Protein AF-A0A9W5QW08-F1 (afdb_monomer_lite)

Foldseek 3Di:
DALVVVLVVCLVLLLVLLCVLQVHLVSCQVLQVLLVHGSVVLSVQLSVLSSVCSNVDDPVCVVCSSVVSSVVSNVSSVVVSVVSNDDDD

Structure (mmCIF, N/CA/C/O backbone):
data_AF-A0A9W5QW08-F1
#
_entry.id   AF-A0A9W5QW08-F1
#
loop_
_atom_site.group_PDB
_atom_site.id
_atom_site.type_symbol
_atom_site.label_atom_id
_atom_site.label_alt_id
_atom_site.label_comp_id
_atom_site.label_asym_id
_atom_site.label_entity_id
_atom_site.label_seq_id
_atom_site.pdbx_PDB_ins_code
_atom_site.Cartn_x
_atom_site.Cartn_y
_atom_site.Cartn_z
_atom_site.occupancy
_atom_site.B_iso_or_equiv
_atom_site.auth_seq_id
_atom_site.auth_comp_id
_atom_site.auth_asym_id
_atom_site.auth_atom_id
_atom_site.pdbx_PDB_model_num
ATOM 1 N N . MET A 1 1 ? -13.029 5.571 17.418 1.00 83.38 1 MET A N 1
ATOM 2 C CA . MET A 1 1 ? -12.021 5.712 16.362 1.00 83.38 1 MET A CA 1
ATOM 3 C C . MET A 1 1 ? -12.764 5.922 15.064 1.00 83.38 1 MET A C 1
ATOM 5 O O . MET A 1 1 ? -13.584 5.074 14.722 1.00 83.38 1 MET A O 1
ATOM 9 N N . THR A 1 2 ? -12.575 7.068 14.423 1.00 92.94 2 THR A N 1
ATOM 10 C CA . THR A 1 2 ? -13.136 7.333 13.093 1.00 92.94 2 THR A CA 1
ATOM 11 C C . THR A 1 2 ? -12.272 6.681 12.009 1.00 92.94 2 THR A C 1
ATOM 13 O O . THR A 1 2 ? -11.168 6.201 12.289 1.00 92.94 2 THR A O 1
ATOM 16 N N . ALA A 1 3 ? -12.767 6.645 10.771 1.00 94.06 3 ALA A N 1
ATOM 17 C CA . ALA A 1 3 ? -11.999 6.124 9.643 1.00 94.06 3 ALA A CA 1
ATOM 18 C C . ALA A 1 3 ? -10.742 6.972 9.379 1.00 94.06 3 ALA A C 1
ATOM 20 O O . ALA A 1 3 ? -9.687 6.421 9.081 1.00 94.06 3 ALA A O 1
A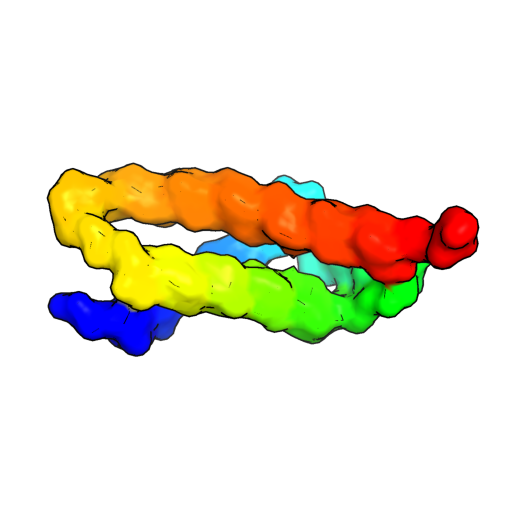TOM 21 N N . GLU A 1 4 ? -10.834 8.293 9.555 1.00 96.56 4 GLU A N 1
ATOM 22 C CA . GLU A 1 4 ? -9.721 9.240 9.437 1.00 96.56 4 GLU A CA 1
ATOM 23 C C . GLU A 1 4 ? -8.649 8.990 10.497 1.00 96.56 4 GLU A C 1
ATOM 25 O O . GLU A 1 4 ? -7.470 8.897 10.162 1.00 96.56 4 GLU A O 1
ATOM 30 N N . GLU A 1 5 ? -9.047 8.826 11.763 1.00 95.88 5 GLU A N 1
ATOM 31 C CA . GLU A 1 5 ? -8.115 8.519 12.855 1.00 95.88 5 GLU A CA 1
ATOM 32 C C . GLU A 1 5 ? -7.382 7.198 12.597 1.00 95.88 5 GLU A C 1
ATOM 34 O O . GLU A 1 5 ? -6.156 7.134 12.710 1.00 95.88 5 GLU A O 1
ATOM 39 N N . LEU A 1 6 ? -8.120 6.159 12.189 1.00 95.19 6 LEU A N 1
ATOM 40 C CA . LEU A 1 6 ? -7.540 4.859 11.862 1.00 95.19 6 LEU A CA 1
ATOM 41 C C . LEU A 1 6 ? -6.613 4.946 10.641 1.00 95.19 6 LEU A C 1
ATOM 43 O O . LEU A 1 6 ? -5.534 4.356 10.644 1.00 95.19 6 LEU A O 1
ATOM 47 N N . PHE A 1 7 ? -7.006 5.675 9.598 1.00 96.94 7 PHE A N 1
ATOM 48 C CA . PHE A 1 7 ? -6.190 5.841 8.399 1.00 96.94 7 PHE A CA 1
ATOM 49 C C . PHE A 1 7 ? -4.865 6.535 8.718 1.00 96.94 7 PHE A C 1
ATOM 51 O O . PHE A 1 7 ? -3.803 6.034 8.345 1.00 96.94 7 PHE A O 1
ATOM 58 N N . GLU A 1 8 ? -4.910 7.644 9.458 1.00 97.38 8 GLU A N 1
ATOM 59 C CA . GLU A 1 8 ? -3.711 8.369 9.878 1.00 97.38 8 GLU A CA 1
ATOM 60 C C . GLU A 1 8 ? -2.797 7.510 10.756 1.00 97.38 8 GLU A C 1
ATOM 62 O O . GLU A 1 8 ? -1.578 7.510 10.562 1.00 97.38 8 GLU A O 1
ATOM 67 N N . GLU A 1 9 ? -3.372 6.716 11.665 1.00 96.00 9 GLU A N 1
ATOM 68 C CA . GLU A 1 9 ? -2.617 5.776 12.493 1.00 96.00 9 GLU A CA 1
ATOM 69 C C . GLU A 1 9 ? -1.947 4.683 11.648 1.00 96.00 9 GLU A C 1
ATOM 71 O O . GLU A 1 9 ? -0.809 4.298 11.919 1.00 96.00 9 GLU A O 1
ATOM 76 N N . LYS A 1 10 ? -2.631 4.167 10.618 1.00 96.31 10 LYS A N 1
ATOM 77 C CA . LYS A 1 10 ? -2.181 3.001 9.842 1.00 96.31 10 LYS A CA 1
ATOM 78 C C . LYS A 1 10 ? -1.473 3.338 8.531 1.00 96.31 10 LYS A C 1
ATOM 80 O O . LYS A 1 10 ? -0.949 2.424 7.898 1.00 96.31 10 LYS A O 1
ATOM 85 N N . LYS A 1 11 ? -1.365 4.606 8.119 1.00 96.38 11 LYS A N 1
ATOM 86 C CA . LYS A 1 11 ? -0.749 4.998 6.830 1.00 96.38 11 LYS A CA 1
ATOM 87 C C . LYS A 1 11 ? 0.680 4.488 6.629 1.00 96.38 11 LYS A C 1
ATOM 89 O O . LYS A 1 11 ? 1.100 4.246 5.499 1.00 96.38 11 LYS A O 1
ATOM 94 N N . TYR A 1 12 ? 1.423 4.254 7.715 1.00 97.19 12 TYR A N 1
ATOM 95 C CA . TYR A 1 12 ? 2.761 3.655 7.658 1.00 97.19 12 TYR A CA 1
ATOM 96 C C . TYR A 1 12 ? 2.766 2.252 7.020 1.00 97.19 12 TYR A C 1
ATOM 98 O O . TYR A 1 12 ? 3.790 1.827 6.476 1.00 97.19 12 TYR A O 1
ATOM 106 N N . LEU A 1 13 ? 1.630 1.541 7.055 1.00 98.06 13 LEU A N 1
ATOM 107 C CA . LEU A 1 13 ? 1.459 0.236 6.422 1.00 98.06 13 LEU A CA 1
ATOM 108 C C . LEU A 1 13 ? 1.635 0.306 4.905 1.00 98.06 13 LEU A C 1
ATOM 110 O O . LEU A 1 13 ? 2.120 -0.661 4.334 1.00 98.06 13 LEU A O 1
ATOM 114 N N . VAL A 1 14 ? 1.333 1.438 4.260 1.00 98.25 14 VAL A N 1
ATOM 115 C CA . VAL A 1 14 ? 1.504 1.597 2.806 1.00 98.25 14 VAL A CA 1
ATOM 116 C C . VAL A 1 14 ? 2.975 1.457 2.426 1.00 98.25 14 VAL A C 1
ATOM 118 O O . VAL A 1 14 ? 3.353 0.573 1.659 1.00 98.25 14 VAL A O 1
ATOM 121 N N . ILE A 1 15 ? 3.848 2.235 3.064 1.00 97.88 15 ILE A N 1
ATOM 122 C CA . ILE A 1 15 ? 5.298 2.164 2.839 1.00 97.88 15 ILE A CA 1
ATOM 123 C C . ILE A 1 15 ? 5.863 0.796 3.246 1.00 97.88 15 ILE A C 1
ATOM 125 O O . ILE A 1 15 ? 6.762 0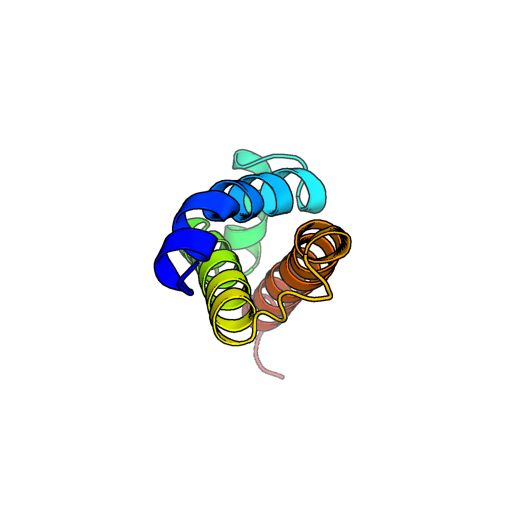.268 2.583 1.00 97.88 15 ILE A O 1
ATOM 129 N N . ALA A 1 16 ? 5.343 0.196 4.321 1.00 98.25 16 ALA A N 1
ATOM 130 C CA . ALA A 1 16 ? 5.734 -1.149 4.728 1.00 98.25 16 ALA A CA 1
ATOM 131 C C . ALA A 1 16 ? 5.343 -2.203 3.679 1.00 98.25 16 ALA A C 1
ATOM 133 O O . ALA A 1 16 ? 6.148 -3.084 3.373 1.00 98.25 16 ALA A O 1
ATOM 134 N N . ALA A 1 17 ? 4.144 -2.104 3.101 1.00 98.25 17 ALA A N 1
ATOM 135 C CA . ALA A 1 17 ? 3.661 -2.996 2.057 1.00 98.25 17 ALA A CA 1
ATOM 136 C C . ALA A 1 17 ? 4.523 -2.882 0.797 1.00 98.25 17 ALA A C 1
ATOM 138 O O . ALA A 1 17 ? 4.972 -3.913 0.298 1.00 98.25 17 ALA A O 1
ATOM 139 N N . VAL A 1 18 ? 4.849 -1.658 0.363 1.00 98.12 18 VAL A N 1
ATOM 140 C CA . VAL A 1 18 ? 5.744 -1.409 -0.780 1.00 98.12 18 VAL A CA 1
ATOM 141 C C . VAL A 1 18 ? 7.105 -2.074 -0.555 1.00 98.12 18 VAL A C 1
ATOM 143 O O . VAL A 1 18 ? 7.569 -2.851 -1.388 1.00 98.12 18 VAL A O 1
ATOM 146 N N . LYS A 1 19 ? 7.736 -1.842 0.604 1.00 98.12 19 LYS A N 1
ATOM 147 C CA . LYS A 1 19 ? 9.036 -2.454 0.931 1.00 98.12 19 LYS A CA 1
ATOM 148 C C . LYS A 1 19 ? 8.967 -3.979 0.984 1.00 98.12 19 LYS A C 1
ATOM 150 O O . LYS A 1 19 ? 9.868 -4.639 0.48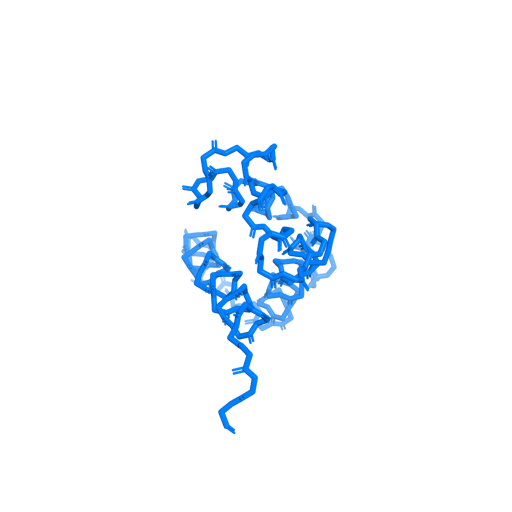0 1.00 98.12 19 LYS A O 1
ATOM 155 N N . GLN A 1 20 ? 7.921 -4.545 1.582 1.00 97.69 20 GLN A N 1
ATOM 156 C CA . GLN A 1 20 ? 7.781 -5.999 1.693 1.00 97.69 20 GLN A CA 1
ATOM 157 C C . GLN A 1 20 ? 7.476 -6.672 0.350 1.00 97.69 20 GLN A C 1
ATOM 159 O O . GLN A 1 20 ? 7.913 -7.799 0.146 1.00 97.69 20 GLN A O 1
ATOM 164 N N . GLN A 1 21 ? 6.725 -6.017 -0.538 1.00 97.81 21 GLN A N 1
ATOM 165 C CA . GLN A 1 21 ? 6.334 -6.583 -1.831 1.00 97.81 21 GLN A CA 1
ATOM 166 C C . GLN A 1 21 ? 7.425 -6.420 -2.889 1.00 97.81 21 GLN A C 1
ATOM 168 O O . GLN A 1 21 ? 7.712 -7.351 -3.635 1.00 97.81 21 GLN A O 1
ATOM 173 N N . PHE A 1 22 ? 8.056 -5.248 -2.939 1.00 97.19 22 PHE A N 1
ATOM 174 C CA . PHE A 1 22 ? 8.977 -4.869 -4.013 1.00 97.19 22 PHE A CA 1
ATOM 175 C C . PHE A 1 22 ? 10.440 -4.790 -3.551 1.00 97.19 22 PHE A C 1
ATOM 177 O O . PHE A 1 22 ? 11.328 -4.459 -4.333 1.00 97.19 22 PHE A O 1
ATOM 184 N N . GLY A 1 23 ? 10.717 -5.099 -2.282 1.00 97.62 23 GLY A N 1
ATOM 185 C CA . GLY A 1 23 ? 12.051 -5.145 -1.673 1.00 97.62 23 GLY A CA 1
ATOM 186 C C . GLY A 1 23 ? 12.563 -3.793 -1.165 1.00 97.62 23 GLY A C 1
ATOM 187 O O . GLY A 1 23 ? 13.172 -3.722 -0.098 1.00 97.62 23 GLY A O 1
ATOM 188 N N . SER A 1 24 ? 12.319 -2.701 -1.890 1.00 98.00 24 SER A N 1
ATOM 189 C CA . SER A 1 24 ? 12.661 -1.340 -1.457 1.00 98.00 24 SER A CA 1
ATOM 190 C C . SER A 1 24 ? 11.826 -0.296 -2.200 1.00 98.00 24 SER A C 1
ATOM 192 O O . SER A 1 24 ? 11.218 -0.601 -3.221 1.00 98.00 24 SER A O 1
ATOM 194 N N . ILE A 1 25 ? 11.824 0.949 -1.713 1.00 97.81 25 ILE A N 1
ATOM 195 C CA . ILE A 1 25 ? 11.146 2.067 -2.395 1.00 97.81 25 ILE A CA 1
ATOM 196 C C . ILE A 1 25 ? 11.794 2.360 -3.753 1.00 97.81 25 ILE A C 1
ATOM 198 O O . ILE A 1 25 ? 11.095 2.505 -4.747 1.00 97.81 25 ILE A O 1
ATOM 202 N N . ALA A 1 26 ? 13.130 2.361 -3.820 1.00 98.06 26 ALA A N 1
ATOM 203 C CA . ALA A 1 26 ? 13.849 2.571 -5.077 1.00 98.06 26 ALA A CA 1
ATOM 204 C C . ALA A 1 26 ? 13.515 1.487 -6.117 1.00 98.06 26 ALA A C 1
ATOM 206 O O . ALA A 1 26 ? 13.289 1.792 -7.284 1.00 98.06 26 ALA A O 1
ATOM 207 N N . ARG A 1 27 ? 13.434 0.221 -5.686 1.00 98.06 27 ARG A N 1
ATOM 208 C CA . ARG A 1 27 ? 13.068 -0.892 -6.567 1.00 98.06 27 ARG A CA 1
ATOM 209 C C . ARG A 1 27 ? 11.597 -0.846 -6.977 1.00 98.06 27 ARG A C 1
ATOM 211 O O . ARG A 1 27 ? 11.297 -1.144 -8.125 1.00 98.06 27 ARG A O 1
ATOM 218 N N . ALA A 1 28 ? 10.699 -0.448 -6.075 1.00 98.12 28 ALA A N 1
ATOM 219 C CA . ALA A 1 28 ? 9.298 -0.219 -6.413 1.00 98.12 28 ALA A CA 1
ATOM 220 C C . ALA A 1 28 ? 9.149 0.848 -7.506 1.00 98.12 28 ALA A C 1
ATOM 222 O O . ALA A 1 28 ? 8.404 0.626 -8.450 1.00 98.12 28 ALA A O 1
ATOM 223 N N . GLY A 1 29 ? 9.913 1.946 -7.426 1.00 98.19 29 GLY A N 1
ATOM 224 C CA . GLY A 1 29 ? 9.902 2.993 -8.452 1.00 98.19 29 GLY A CA 1
ATOM 225 C C . GLY A 1 29 ? 10.364 2.492 -9.819 1.00 98.19 29 GLY A C 1
ATOM 226 O O . GLY A 1 29 ? 9.681 2.719 -10.808 1.00 98.19 29 GLY A O 1
ATOM 227 N N . GLN A 1 30 ? 11.451 1.715 -9.868 1.00 97.94 30 GLN A N 1
ATOM 228 C CA . GLN A 1 30 ? 11.912 1.087 -11.116 1.00 97.94 30 GLN A CA 1
ATOM 229 C C . GLN A 1 30 ? 10.862 0.142 -11.716 1.00 97.94 30 GLN A C 1
ATOM 231 O O . GLN A 1 30 ? 10.669 0.111 -12.927 1.00 97.94 30 GLN A O 1
ATOM 236 N N . ILE A 1 31 ? 10.190 -0.653 -10.876 1.00 97.25 31 ILE A N 1
ATOM 237 C CA . ILE A 1 31 ? 9.134 -1.566 -11.328 1.00 97.25 31 ILE A CA 1
ATOM 238 C C . ILE A 1 31 ? 7.936 -0.776 -11.857 1.00 97.25 31 ILE A C 1
ATOM 240 O O . ILE A 1 31 ? 7.413 -1.136 -12.908 1.00 97.25 31 ILE A O 1
ATOM 244 N N . ALA A 1 32 ? 7.515 0.277 -11.155 1.00 97.06 32 ALA A N 1
ATOM 245 C CA . ALA A 1 32 ? 6.422 1.140 -11.586 1.00 97.06 32 ALA A CA 1
ATOM 246 C C . ALA A 1 32 ? 6.704 1.737 -12.968 1.00 97.06 32 ALA A C 1
ATOM 248 O O . ALA A 1 32 ? 5.902 1.555 -13.883 1.00 97.06 32 ALA A O 1
ATOM 249 N N . GLU A 1 33 ? 7.889 2.319 -13.151 1.00 96.75 33 GLU A N 1
ATOM 250 C CA . GLU A 1 33 ? 8.289 2.968 -14.402 1.00 96.75 33 GLU A CA 1
ATOM 251 C C . GLU A 1 33 ? 8.254 1.994 -15.592 1.00 96.75 33 GLU A C 1
ATOM 253 O O . GLU A 1 33 ? 7.666 2.293 -16.631 1.00 96.75 33 GLU A O 1
ATOM 258 N N . ILE A 1 34 ? 8.792 0.778 -15.420 1.00 95.75 34 ILE A N 1
ATOM 259 C CA . ILE A 1 34 ? 8.756 -0.278 -16.452 1.00 95.75 34 ILE A CA 1
ATOM 260 C C . ILE A 1 34 ? 7.314 -0.681 -16.811 1.00 95.75 34 ILE A C 1
ATOM 262 O O . ILE A 1 34 ? 7.062 -1.144 -17.923 1.00 95.75 34 ILE A O 1
ATOM 266 N N . ASN A 1 35 ? 6.366 -0.503 -15.888 1.00 95.38 35 ASN A N 1
ATOM 267 C CA . ASN A 1 35 ? 4.947 -0.799 -16.079 1.00 95.38 35 ASN A CA 1
ATOM 268 C C . ASN A 1 35 ? 4.109 0.455 -16.402 1.00 95.38 35 ASN A C 1
ATOM 270 O O . ASN A 1 35 ? 2.896 0.434 -16.211 1.00 95.38 35 ASN A O 1
ATOM 274 N N . ASN A 1 36 ? 4.721 1.527 -16.922 1.00 94.62 36 ASN A N 1
ATOM 275 C CA . ASN A 1 36 ? 4.041 2.776 -17.300 1.00 94.62 36 ASN A CA 1
ATOM 276 C C . ASN A 1 36 ? 3.291 3.451 -16.132 1.00 94.62 36 ASN A C 1
ATOM 278 O O . ASN A 1 36 ? 2.183 3.962 -16.310 1.00 94.62 36 ASN A O 1
ATOM 282 N N . MET A 1 37 ? 3.874 3.421 -14.934 1.00 95.19 37 MET A N 1
ATOM 283 C CA . MET A 1 37 ? 3.303 3.997 -13.718 1.00 95.19 37 MET A CA 1
ATOM 284 C C . MET A 1 37 ? 4.374 4.753 -12.920 1.00 95.19 37 MET A C 1
ATOM 286 O O . MET A 1 37 ? 5.517 4.311 -12.840 1.00 95.19 37 MET A O 1
ATOM 290 N N . ASP A 1 38 ? 4.001 5.855 -12.271 1.00 96.44 38 ASP A N 1
ATOM 291 C CA . ASP A 1 38 ? 4.894 6.547 -11.341 1.00 96.44 38 ASP A CA 1
ATOM 292 C C . ASP A 1 38 ? 4.852 5.904 -9.944 1.00 96.44 38 ASP A C 1
ATOM 294 O O . ASP A 1 38 ? 3.851 5.323 -9.516 1.00 96.44 38 ASP A O 1
ATOM 298 N N . LEU A 1 39 ? 5.948 6.021 -9.186 1.00 97.56 39 LEU A N 1
ATOM 299 C CA . LEU A 1 39 ? 6.011 5.504 -7.812 1.00 97.56 39 LEU A CA 1
ATOM 300 C C . LEU A 1 39 ? 4.921 6.110 -6.915 1.00 97.56 39 LEU A C 1
ATOM 302 O O . LEU A 1 39 ? 4.356 5.406 -6.077 1.00 97.56 39 LEU A O 1
ATOM 306 N N . ASP A 1 40 ? 4.639 7.400 -7.082 1.00 98.00 40 ASP A N 1
ATOM 307 C CA . ASP A 1 40 ? 3.629 8.099 -6.288 1.00 98.00 40 ASP A CA 1
ATOM 3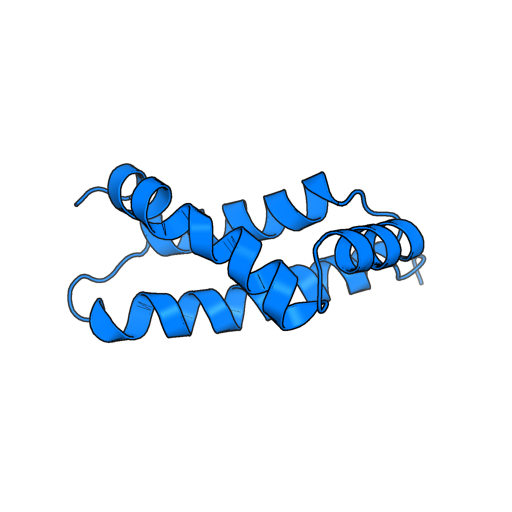08 C C . ASP A 1 40 ? 2.223 7.559 -6.580 1.00 98.00 40 ASP A C 1
ATOM 310 O O . ASP A 1 40 ? 1.449 7.356 -5.644 1.00 98.00 40 ASP A O 1
ATOM 314 N N . ASP A 1 41 ? 1.925 7.201 -7.834 1.00 97.56 41 ASP A N 1
ATOM 315 C CA . ASP A 1 41 ? 0.665 6.548 -8.199 1.00 97.56 41 ASP A CA 1
ATOM 316 C C . ASP A 1 41 ? 0.551 5.158 -7.559 1.00 97.56 41 ASP A C 1
ATOM 318 O O . ASP A 1 41 ? -0.488 4.806 -6.998 1.00 97.56 41 ASP A O 1
ATOM 322 N N . LEU A 1 42 ? 1.637 4.376 -7.558 1.00 98.00 42 LEU A N 1
ATOM 323 C CA . LEU A 1 42 ? 1.672 3.072 -6.889 1.00 98.00 42 LEU A CA 1
ATOM 324 C C . LEU A 1 42 ? 1.415 3.196 -5.377 1.00 98.00 42 LEU A C 1
ATOM 326 O O . LEU A 1 42 ? 0.679 2.401 -4.787 1.00 98.00 42 LEU A O 1
ATOM 330 N N . ILE A 1 43 ? 2.007 4.206 -4.734 1.00 98.19 43 ILE A N 1
ATOM 331 C CA . ILE A 1 43 ? 1.770 4.515 -3.318 1.00 98.19 43 ILE A CA 1
ATOM 332 C C . ILE A 1 43 ? 0.315 4.959 -3.108 1.00 98.19 43 ILE A C 1
ATOM 334 O O . ILE A 1 43 ? -0.323 4.546 -2.133 1.00 98.19 43 ILE A O 1
ATOM 338 N N . GLN A 1 44 ? -0.236 5.742 -4.036 1.00 98.12 44 GLN A N 1
ATOM 339 C CA . GLN A 1 44 ? -1.616 6.209 -3.989 1.00 98.12 44 GLN A CA 1
ATOM 340 C C . GLN A 1 44 ? -2.622 5.053 -4.068 1.00 98.12 44 GLN A C 1
ATOM 342 O O . GLN A 1 44 ? -3.613 5.077 -3.336 1.00 98.12 44 GLN A O 1
ATOM 347 N N . VAL A 1 45 ? -2.352 4.006 -4.857 1.00 98.19 45 VAL A N 1
ATOM 348 C CA . VAL A 1 45 ? -3.152 2.762 -4.873 1.00 98.19 45 VAL A CA 1
ATOM 349 C C . VAL A 1 45 ? -3.201 2.134 -3.480 1.00 98.19 45 VAL A C 1
ATOM 351 O O . VAL A 1 45 ? -4.272 1.777 -2.989 1.00 98.19 45 VAL A O 1
ATOM 354 N N . GLY A 1 46 ? -2.054 2.053 -2.799 1.00 98.31 46 GLY A N 1
ATOM 355 C CA . GLY A 1 46 ? -1.983 1.551 -1.427 1.00 98.31 46 GLY A CA 1
ATOM 356 C C . GLY A 1 46 ? -2.781 2.404 -0.434 1.00 98.31 46 GLY A C 1
ATOM 357 O O . GLY A 1 46 ? -3.479 1.857 0.423 1.00 98.31 46 GLY A O 1
ATOM 358 N N . HIS A 1 47 ? -2.736 3.733 -0.570 1.00 98.50 47 HIS A N 1
ATOM 359 C CA . HIS A 1 47 ? -3.555 4.641 0.239 1.00 98.50 47 HIS A CA 1
ATOM 360 C C . HIS A 1 47 ? -5.054 4.478 -0.023 1.00 98.50 47 HIS A C 1
ATOM 362 O O . HIS A 1 47 ? -5.817 4.421 0.938 1.00 98.50 47 HIS A O 1
ATOM 368 N N . LEU A 1 48 ? -5.484 4.359 -1.282 1.00 98.38 48 LEU A N 1
ATOM 369 C CA . LEU A 1 48 ? -6.895 4.147 -1.620 1.00 98.38 48 LEU A CA 1
ATOM 370 C C . LEU A 1 48 ? -7.409 2.825 -1.043 1.00 98.38 48 LEU A C 1
ATOM 372 O O . LEU A 1 48 ? -8.457 2.806 -0.398 1.00 98.38 48 LEU A O 1
ATOM 376 N N . TYR A 1 49 ? -6.625 1.752 -1.187 1.00 98.25 49 TYR A N 1
ATOM 377 C CA . TYR A 1 49 ? -6.952 0.449 -0.612 1.00 98.25 49 TYR A CA 1
ATOM 378 C C . TYR A 1 49 ? -7.090 0.525 0.916 1.00 98.25 49 TYR A C 1
ATOM 380 O O . TYR A 1 49 ? -8.052 0.011 1.487 1.00 98.25 49 TYR A O 1
ATOM 388 N N . LEU A 1 50 ? -6.137 1.175 1.596 1.00 98.12 50 LEU A N 1
ATOM 389 C CA . LEU A 1 50 ? -6.186 1.343 3.048 1.00 98.12 50 LEU A CA 1
ATOM 390 C C . LEU A 1 50 ? -7.408 2.165 3.475 1.00 98.12 50 LE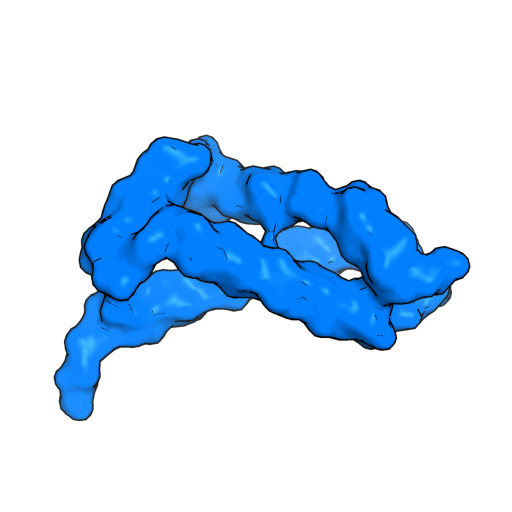U A C 1
ATOM 392 O O . LEU A 1 50 ? -8.099 1.767 4.407 1.00 98.12 50 LEU A O 1
ATOM 396 N N . TRP A 1 51 ? -7.688 3.274 2.787 1.00 98.12 51 TRP A N 1
ATOM 397 C CA . TRP A 1 51 ? -8.821 4.147 3.086 1.00 98.12 51 TRP A CA 1
ATOM 398 C C . TRP A 1 51 ? -10.157 3.409 2.993 1.00 98.12 51 TRP A C 1
ATOM 400 O O . TRP A 1 51 ? -10.947 3.447 3.935 1.00 98.12 51 TRP A O 1
ATOM 410 N N . GLU A 1 52 ? -10.379 2.667 1.906 1.00 97.25 52 GLU A N 1
ATOM 411 C CA . GLU A 1 52 ? -11.576 1.838 1.731 1.00 97.25 52 GLU A CA 1
ATOM 412 C C . GLU A 1 52 ? -11.767 0.863 2.903 1.00 97.25 52 GLU A C 1
ATOM 414 O O . GLU A 1 52 ? -12.876 0.670 3.402 1.00 97.25 52 GLU A O 1
ATOM 419 N N . HIS A 1 53 ? -10.677 0.278 3.391 1.00 96.38 53 HIS A N 1
ATOM 420 C CA . HIS A 1 53 ? -10.723 -0.672 4.496 1.00 96.38 53 HIS A CA 1
ATOM 421 C C . HIS A 1 53 ? -10.885 -0.000 5.864 1.00 96.38 53 HIS A C 1
ATOM 423 O O . HIS A 1 53 ? -11.488 -0.593 6.756 1.00 96.38 53 HIS A O 1
ATOM 429 N N . CYS A 1 54 ? -10.402 1.231 6.039 1.00 96.00 54 CYS A N 1
ATOM 430 C CA . CYS A 1 54 ? -10.682 2.040 7.225 1.00 96.00 54 CYS A CA 1
ATOM 431 C C . CYS A 1 54 ? -12.160 2.451 7.292 1.00 96.00 54 CYS A C 1
ATOM 433 O O . CYS A 1 54 ? -12.751 2.411 8.368 1.00 96.00 54 CYS A O 1
ATOM 435 N N . MET A 1 55 ? -12.772 2.784 6.151 1.00 95.94 55 MET A N 1
ATOM 436 C CA . MET A 1 55 ? -14.202 3.109 6.056 1.00 95.94 55 MET A CA 1
ATOM 437 C C . MET A 1 55 ? -15.102 1.912 6.388 1.00 95.94 55 MET A C 1
ATOM 439 O O . MET A 1 55 ? -16.176 2.087 6.956 1.00 95.94 55 MET A O 1
ATOM 443 N N . ASN A 1 56 ? -14.646 0.698 6.069 1.00 92.81 56 ASN A N 1
ATOM 444 C CA . ASN A 1 56 ? -15.350 -0.560 6.335 1.00 92.81 56 ASN A CA 1
ATOM 445 C C . ASN A 1 56 ? -14.823 -1.292 7.583 1.00 92.81 56 ASN A C 1
ATOM 447 O O . ASN A 1 56 ? -14.963 -2.511 7.702 1.00 92.81 56 ASN A O 1
ATOM 451 N N . TYR A 1 57 ? -14.165 -0.572 8.491 1.00 90.75 57 TYR A N 1
ATOM 452 C CA . TYR A 1 57 ? -13.532 -1.168 9.658 1.00 90.75 57 TYR A CA 1
ATOM 453 C C . TYR A 1 57 ? -14.556 -1.761 10.637 1.00 90.75 57 TYR A C 1
ATOM 455 O O . TYR A 1 57 ? -15.471 -1.079 11.096 1.00 90.75 57 TYR A O 1
ATOM 463 N N . ASP A 1 58 ? -14.340 -3.025 11.001 1.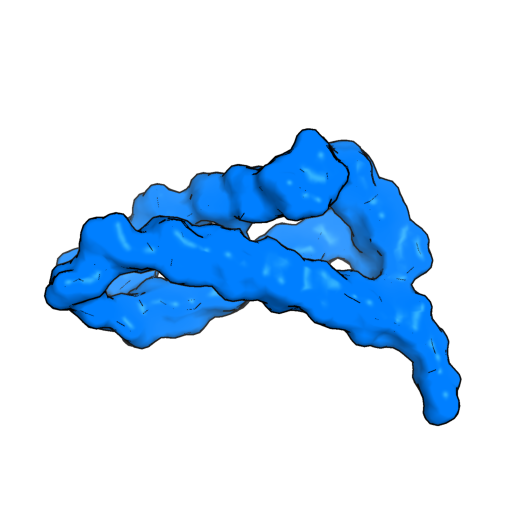00 87.88 58 ASP A N 1
ATOM 464 C CA . ASP A 1 58 ? -15.086 -3.743 12.033 1.00 87.88 58 ASP A CA 1
ATOM 465 C C . ASP A 1 58 ? -14.261 -3.785 13.337 1.00 87.88 58 ASP A C 1
ATOM 467 O O . ASP A 1 58 ? -13.205 -4.434 13.367 1.00 87.88 58 ASP A O 1
ATOM 471 N N . PRO A 1 59 ? -14.711 -3.123 14.424 1.00 85.19 59 PRO A N 1
ATOM 472 C CA . PRO A 1 59 ? -14.016 -3.123 15.709 1.00 85.19 59 PRO A CA 1
ATOM 473 C C . PRO A 1 59 ? -13.766 -4.515 16.297 1.00 85.19 59 PRO A C 1
ATOM 475 O O . PRO A 1 59 ? -12.783 -4.690 17.017 1.00 85.19 59 PRO A O 1
ATOM 478 N N . GLU A 1 60 ? -14.596 -5.513 15.977 1.00 88.75 60 GLU A N 1
ATOM 479 C CA . GLU A 1 60 ? -14.422 -6.889 16.465 1.00 88.75 60 GLU A CA 1
ATOM 480 C C . GLU A 1 60 ? -13.219 -7.598 15.822 1.00 88.75 60 GLU A C 1
ATOM 482 O O . GLU A 1 60 ? -12.769 -8.638 16.301 1.00 88.75 60 GLU A O 1
ATOM 487 N N . ARG A 1 61 ? -12.657 -7.030 14.746 1.00 83.62 61 ARG A N 1
ATOM 488 C CA . ARG A 1 61 ? -11.555 -7.616 13.965 1.00 83.62 61 ARG A CA 1
ATOM 489 C C . ARG A 1 61 ? -10.241 -6.846 14.080 1.00 83.62 61 ARG A C 1
ATOM 491 O O . ARG A 1 61 ? -9.328 -7.094 13.283 1.00 83.62 61 ARG A O 1
ATOM 498 N N . VAL A 1 62 ? -10.120 -5.966 15.077 1.00 83.19 62 VAL A N 1
ATOM 499 C CA . VAL A 1 62 ? -8.956 -5.085 15.296 1.00 83.19 62 VAL A CA 1
ATOM 500 C C . VAL A 1 62 ? -7.617 -5.821 15.216 1.00 83.19 62 VAL A C 1
ATOM 502 O O . VAL A 1 62 ? -6.721 -5.393 14.485 1.00 83.19 62 VAL A O 1
ATOM 505 N N . ASP A 1 63 ? -7.512 -6.978 15.873 1.00 87.00 63 ASP A N 1
ATOM 506 C CA . ASP A 1 63 ? -6.267 -7.749 15.982 1.00 87.00 63 ASP A CA 1
ATOM 507 C C . ASP A 1 63 ? -5.778 -8.284 14.631 1.00 87.00 63 ASP A C 1
ATOM 509 O O . ASP A 1 63 ? -4.589 -8.533 14.427 1.00 87.00 63 ASP A O 1
ATOM 513 N N . THR A 1 64 ? -6.696 -8.443 13.677 1.00 92.19 64 THR A N 1
ATOM 514 C CA . THR A 1 64 ? -6.403 -8.996 12.350 1.00 92.19 64 THR A CA 1
ATOM 515 C C . THR A 1 64 ? -6.329 -7.936 11.260 1.00 92.19 64 THR A C 1
ATOM 517 O O . THR A 1 64 ? -5.834 -8.234 10.170 1.00 92.19 64 THR A O 1
ATOM 520 N N . PHE A 1 65 ? -6.761 -6.701 11.547 1.00 93.12 65 PHE A N 1
ATOM 521 C CA . PHE A 1 65 ? -6.891 -5.637 10.555 1.00 93.12 65 PHE A CA 1
ATOM 522 C C . PHE A 1 65 ? -5.586 -5.418 9.795 1.00 93.12 65 PHE A C 1
ATOM 524 O O . PHE A 1 65 ? -5.558 -5.571 8.577 1.00 93.12 65 PHE A O 1
ATOM 531 N N . ASN A 1 66 ? -4.484 -5.169 10.512 1.00 95.19 66 ASN A N 1
ATOM 532 C CA . ASN A 1 66 ? -3.179 -4.900 9.907 1.00 95.19 66 ASN A CA 1
ATOM 533 C C . ASN A 1 66 ? -2.732 -6.024 8.965 1.00 95.19 66 ASN A C 1
ATOM 535 O O . ASN A 1 66 ? -2.276 -5.752 7.859 1.00 95.19 66 ASN A O 1
ATOM 539 N N . ALA A 1 67 ? -2.860 -7.285 9.386 1.00 95.25 67 ALA A N 1
ATOM 540 C CA . ALA A 1 67 ? -2.467 -8.427 8.565 1.00 95.25 67 ALA A CA 1
ATOM 541 C C . ALA A 1 67 ? -3.358 -8.559 7.320 1.00 95.25 67 ALA A C 1
ATOM 543 O O . ALA A 1 67 ? -2.855 -8.830 6.226 1.00 95.25 67 ALA A O 1
ATOM 544 N N . TYR A 1 68 ? -4.663 -8.324 7.485 1.00 94.81 68 TYR A N 1
ATOM 545 C CA . TYR A 1 68 ? -5.642 -8.351 6.406 1.00 94.81 68 TYR A CA 1
ATOM 546 C C . TYR A 1 68 ? -5.355 -7.273 5.354 1.00 94.81 68 TYR A C 1
ATOM 548 O O . TYR A 1 68 ? -5.124 -7.613 4.189 1.00 94.81 68 TYR A O 1
ATOM 556 N N . VAL A 1 69 ? -5.261 -6.000 5.762 1.00 96.50 69 VAL A N 1
ATOM 557 C CA . VAL A 1 69 ? -4.971 -4.907 4.823 1.00 96.50 69 VAL A CA 1
ATOM 558 C C . VAL A 1 69 ? -3.590 -5.050 4.201 1.00 96.50 69 VAL A C 1
ATOM 560 O O . VAL A 1 69 ? -3.458 -4.871 2.998 1.00 96.50 69 VAL A O 1
ATOM 563 N N . MET A 1 70 ? -2.568 -5.464 4.957 1.00 97.62 70 MET A N 1
ATOM 564 C CA . MET A 1 70 ? -1.224 -5.672 4.407 1.00 97.62 70 MET A CA 1
ATOM 565 C C . MET A 1 70 ? -1.200 -6.729 3.308 1.00 97.62 70 MET A C 1
ATOM 567 O O . MET A 1 70 ? -0.479 -6.565 2.327 1.00 97.62 70 MET A O 1
ATOM 571 N N . LYS A 1 71 ? -1.950 -7.826 3.456 1.00 96.81 71 LYS A N 1
ATOM 572 C CA . LYS A 1 71 ? -2.024 -8.848 2.411 1.00 96.81 71 LYS A CA 1
ATOM 573 C C . LYS A 1 71 ? -2.714 -8.284 1.172 1.00 96.81 71 LYS A C 1
ATOM 575 O O . LYS A 1 71 ? -2.128 -8.340 0.096 1.00 96.81 71 LYS A O 1
ATOM 580 N N . GLY A 1 72 ? -3.920 -7.742 1.325 1.00 97.50 72 GLY A N 1
ATOM 581 C CA . GLY A 1 72 ? -4.722 -7.261 0.199 1.00 97.50 72 GLY A CA 1
ATOM 582 C C . GLY A 1 72 ? -4.087 -6.089 -0.549 1.00 97.50 72 GLY A C 1
ATOM 583 O O . GLY A 1 72 ? -4.013 -6.106 -1.771 1.00 97.50 72 GLY A O 1
ATOM 584 N N . MET A 1 73 ? -3.498 -5.141 0.174 1.00 97.56 73 MET A N 1
ATOM 585 C CA . MET A 1 73 ? -2.849 -3.964 -0.404 1.00 97.56 73 MET A CA 1
ATOM 586 C C . MET A 1 73 ? -1.671 -4.331 -1.317 1.00 97.56 73 MET A C 1
ATOM 588 O O . MET A 1 73 ? -1.516 -3.753 -2.389 1.00 97.56 73 MET A O 1
ATOM 592 N N . LYS A 1 74 ? -0.853 -5.325 -0.936 1.00 98.12 74 LYS A N 1
ATOM 593 C CA . LYS A 1 74 ? 0.243 -5.824 -1.789 1.00 98.12 74 LYS A CA 1
ATOM 594 C C . LYS A 1 74 ? -0.270 -6.428 -3.093 1.00 98.12 74 LYS A C 1
ATOM 596 O O . LYS A 1 74 ? 0.363 -6.248 -4.133 1.00 98.12 74 LYS A O 1
ATOM 601 N N . TRP A 1 75 ? -1.394 -7.144 -3.024 1.00 97.88 75 TRP A N 1
ATOM 602 C CA . TRP A 1 75 ? -2.062 -7.684 -4.204 1.00 97.88 75 TRP A CA 1
ATOM 603 C C . TRP A 1 75 ? -2.601 -6.561 -5.084 1.00 97.88 75 TRP A C 1
ATOM 605 O O . TRP A 1 75 ? -2.255 -6.537 -6.256 1.00 97.88 75 TRP A O 1
ATOM 615 N N . ALA A 1 76 ? -3.334 -5.599 -4.518 1.00 97.94 76 ALA A N 1
ATOM 616 C CA . ALA A 1 76 ? -3.887 -4.462 -5.256 1.00 97.94 76 ALA A CA 1
ATOM 617 C C . ALA A 1 76 ? -2.804 -3.659 -5.995 1.00 97.94 76 ALA A C 1
ATOM 619 O O . ALA A 1 76 ? -2.933 -3.389 -7.182 1.00 97.94 76 ALA A O 1
ATOM 620 N N . MET A 1 77 ? -1.686 -3.360 -5.325 1.00 98.06 77 MET A N 1
ATOM 621 C CA . MET A 1 77 ? -0.544 -2.691 -5.956 1.00 98.06 77 MET A CA 1
ATOM 622 C C . MET A 1 77 ? 0.079 -3.519 -7.090 1.00 98.06 77 MET A C 1
ATOM 624 O O . MET A 1 77 ? 0.476 -2.970 -8.112 1.00 98.06 77 MET A O 1
ATOM 628 N N . SER A 1 78 ? 0.187 -4.840 -6.920 1.00 97.06 78 SER A N 1
ATOM 629 C CA . SER A 1 78 ? 0.757 -5.716 -7.956 1.00 97.06 78 SER A CA 1
ATOM 630 C C . SER A 1 78 ? -0.173 -5.862 -9.163 1.00 97.06 78 SER A C 1
ATOM 632 O O . SER A 1 78 ? 0.305 -5.929 -10.292 1.00 97.06 78 SER A O 1
ATOM 634 N N . ASP A 1 79 ? -1.482 -5.912 -8.918 1.00 96.94 79 ASP A N 1
ATOM 635 C CA . ASP A 1 79 ? -2.507 -6.005 -9.955 1.00 96.94 79 ASP A CA 1
ATOM 636 C C . ASP A 1 79 ? -2.562 -4.718 -10.783 1.00 96.94 79 ASP A C 1
ATOM 638 O O . ASP A 1 79 ? -2.481 -4.775 -12.005 1.00 96.94 79 ASP A O 1
ATOM 642 N N . GLU A 1 80 ? -2.551 -3.550 -10.132 1.00 96.31 80 GLU A N 1
ATOM 643 C CA . GLU A 1 80 ? -2.529 -2.262 -10.833 1.00 96.31 80 GLU A CA 1
ATOM 644 C C . GLU A 1 80 ? -1.279 -2.115 -11.718 1.00 96.31 80 GLU A C 1
ATOM 646 O O . GLU A 1 80 ? -1.388 -1.741 -12.887 1.00 96.31 80 GLU A O 1
ATOM 651 N N . LEU A 1 81 ? -0.095 -2.487 -11.210 1.00 96.19 81 LEU A N 1
ATOM 652 C CA . LEU A 1 81 ? 1.130 -2.527 -12.018 1.00 96.19 81 LEU A CA 1
ATOM 653 C C . LEU A 1 81 ? 0.973 -3.436 -13.236 1.00 96.19 81 LEU A C 1
ATOM 655 O O . LEU A 1 81 ? 1.357 -3.065 -14.341 1.00 96.19 81 LEU A O 1
ATOM 659 N N . HIS A 1 82 ? 0.398 -4.624 -13.050 1.00 93.38 82 HIS A N 1
ATOM 660 C CA . HIS A 1 82 ? 0.187 -5.560 -14.146 1.00 93.38 82 HIS A CA 1
ATOM 661 C C . HIS A 1 82 ? -0.776 -5.002 -15.204 1.00 93.38 82 HIS A C 1
ATOM 663 O O . HIS A 1 82 ? -0.509 -5.122 -16.402 1.00 93.38 82 HIS A O 1
ATOM 669 N N . LEU A 1 83 ? -1.865 -4.358 -14.776 1.00 92.44 83 LEU A N 1
ATOM 670 C CA . LEU A 1 83 ? -2.845 -3.734 -15.665 1.00 92.44 83 LEU A CA 1
ATOM 671 C C . LEU A 1 83 ? -2.227 -2.592 -16.481 1.00 92.44 83 LEU A C 1
ATOM 673 O O . LEU A 1 83 ? -2.455 -2.519 -17.686 1.00 92.44 83 LEU A O 1
ATOM 677 N N . LYS A 1 84 ? -1.406 -1.739 -15.859 1.00 88.38 84 LYS A N 1
ATOM 678 C CA . LYS A 1 84 ? -0.724 -0.616 -16.533 1.00 88.38 84 LYS A CA 1
ATOM 679 C C . LYS A 1 84 ? 0.435 -1.063 -17.425 1.00 88.38 84 LYS A C 1
ATOM 681 O O . LYS A 1 84 ? 0.685 -0.467 -18.474 1.00 88.38 84 LYS A O 1
ATOM 686 N N . GLY A 1 85 ? 1.110 -2.143 -17.038 1.00 82.06 85 GLY A N 1
ATOM 687 C CA . GLY A 1 85 ? 2.189 -2.757 -17.806 1.00 82.06 85 GLY A CA 1
ATOM 688 C C . GLY A 1 85 ? 1.713 -3.604 -18.986 1.00 82.06 85 GLY A C 1
ATOM 689 O O . GLY A 1 85 ? 2.516 -3.934 -19.857 1.00 82.06 85 GLY A O 1
ATOM 690 N N . THR A 1 86 ? 0.427 -3.960 -19.048 1.00 81.25 86 THR A N 1
ATOM 691 C CA . THR A 1 86 ? -0.131 -4.732 -20.162 1.00 81.25 86 THR A CA 1
ATOM 692 C C . THR A 1 86 ? -0.555 -3.779 -21.285 1.00 81.25 86 THR A C 1
ATOM 694 O O . THR A 1 86 ? -1.562 -3.086 -21.137 1.00 81.25 86 THR A O 1
ATOM 697 N N . PRO A 1 87 ? 0.155 -3.728 -22.431 1.00 68.81 87 PRO A N 1
ATOM 698 C CA . PRO A 1 87 ? -0.339 -2.988 -23.585 1.00 68.81 87 PRO A CA 1
ATOM 699 C C . PRO A 1 87 ? -1.664 -3.614 -24.034 1.00 68.81 87 PRO A C 1
ATOM 701 O O . PRO A 1 87 ? -1.775 -4.841 -24.092 1.00 68.81 87 PRO A O 1
ATOM 704 N N . PHE A 1 88 ? -2.668 -2.770 -24.293 1.00 66.62 88 PHE A N 1
ATOM 705 C CA . PHE A 1 88 ? -4.011 -3.175 -24.721 1.00 66.62 88 PHE A CA 1
ATOM 706 C C . PHE A 1 88 ? -3.952 -4.340 -25.729 1.00 66.62 88 PHE A C 1
ATOM 708 O O . PHE A 1 88 ? -3.238 -4.251 -26.730 1.00 66.62 88 PHE A O 1
ATOM 715 N N . LYS A 1 89 ? -4.669 -5.433 -25.433 1.00 53.59 89 LYS A N 1
ATOM 716 C CA . LYS A 1 89 ? -4.870 -6.554 -26.365 1.00 53.59 89 LYS A CA 1
ATOM 717 C C . LYS A 1 89 ? -5.876 -6.198 -27.448 1.00 53.59 89 LYS A C 1
ATOM 719 O O . LYS A 1 89 ? -6.878 -5.534 -27.104 1.00 53.59 89 LYS A O 1
#

InterPro domains:
  IPR007627 RNA polymerase sigma-70 region 2 [PF04542] (35-80)
  IPR013325 RNA polymerase sigma factor, region 2 [SSF88946] (25-81)

pLDDT: mean 94.29, std 7.24, range [53.59, 98.5]

Sequence (89 aa):
MTAEELFEEKKYLVIAAVKQQFGSIARAGQIAEINNMDLDDLIQVGHLYLWEHCMNYDPERVDTFNAYVMKGMKWAMSDELHLKGTPFK

Secondary structure (DSSP, 8-state):
--HHHHHHHHTHHHHHHHHHHHSSHHHHHHHHHHTT--HHHHHHHHHHHHHHHHHT--GGGHHHHHHHHHHHHHHHHHHHHHHHHS---

Organism: NCBI:txid1053211

Radius of gyration: 13.66 Å; chains: 1; bounding box: 29×18×43 Å